Protein AF-A0ABD5BKJ2-F1 (afdb_monomer_lite)

Structure (mmCIF, N/CA/C/O backbone):
data_AF-A0ABD5BKJ2-F1
#
_entry.id   AF-A0ABD5BKJ2-F1
#
loop_
_atom_site.group_PDB
_atom_site.id
_atom_site.type_symbol
_atom_site.label_atom_id
_atom_site.label_alt_id
_atom_site.label_comp_id
_atom_site.label_asym_id
_atom_site.label_entity_id
_atom_site.label_seq_id
_atom_site.pdbx_PDB_ins_code
_atom_site.Cartn_x
_atom_site.Cartn_y
_atom_site.Cartn_z
_atom_site.occupancy
_atom_site.B_iso_or_equiv
_atom_site.auth_seq_id
_atom_site.auth_comp_id
_atom_site.auth_asym_id
_atom_site.auth_atom_id
_atom_site.pdbx_PDB_model_num
ATOM 1 N N . ILE A 1 1 ? 2.139 5.045 -2.459 1.00 90.00 1 ILE A N 1
ATOM 2 C CA . ILE A 1 1 ? 2.526 6.441 -2.753 1.00 90.00 1 ILE A CA 1
ATOM 3 C C . ILE A 1 1 ? 2.806 6.502 -4.246 1.00 90.00 1 ILE A C 1
ATOM 5 O O . ILE A 1 1 ? 3.333 5.538 -4.783 1.00 90.00 1 ILE A O 1
ATOM 9 N N . ALA A 1 2 ? 2.361 7.552 -4.935 1.00 93.12 2 ALA A N 1
ATOM 10 C CA . ALA A 1 2 ? 2.455 7.669 -6.390 1.00 93.12 2 ALA A CA 1
ATOM 11 C C . ALA A 1 2 ? 3.840 8.162 -6.821 1.00 93.12 2 ALA A C 1
ATOM 13 O O . ALA A 1 2 ? 4.013 9.301 -7.257 1.00 93.12 2 ALA A O 1
ATOM 14 N N . GLU A 1 3 ? 4.835 7.302 -6.632 1.00 91.44 3 GLU A N 1
ATOM 15 C CA . GLU A 1 3 ? 6.206 7.536 -7.069 1.00 91.44 3 GLU A CA 1
ATOM 16 C C . GLU A 1 3 ? 6.341 7.274 -8.570 1.00 91.44 3 GLU A C 1
ATOM 18 O O . GLU A 1 3 ? 5.586 6.504 -9.161 1.00 91.44 3 GLU A O 1
ATOM 23 N N . THR A 1 4 ? 7.304 7.930 -9.219 1.00 92.50 4 THR A N 1
ATOM 24 C CA . THR A 1 4 ? 7.621 7.643 -10.628 1.00 92.50 4 THR A CA 1
ATOM 25 C C . THR A 1 4 ? 8.519 6.406 -10.693 1.00 92.50 4 THR A C 1
ATOM 27 O O . THR A 1 4 ? 9.708 6.500 -10.987 1.00 92.50 4 THR A O 1
ATOM 30 N N . SER A 1 5 ? 7.948 5.250 -10.358 1.00 91.94 5 SER A N 1
ATOM 31 C CA . SER A 1 5 ? 8.629 3.956 -10.278 1.00 91.94 5 SER A CA 1
ATOM 32 C C . SER A 1 5 ? 7.752 2.834 -10.842 1.00 91.94 5 SER A C 1
ATOM 34 O O . SER A 1 5 ? 6.533 2.975 -10.958 1.00 91.94 5 SER A O 1
ATOM 36 N N . ALA A 1 6 ? 8.376 1.704 -11.187 1.00 94.12 6 ALA A N 1
ATOM 37 C CA . ALA A 1 6 ? 7.652 0.492 -11.573 1.00 94.12 6 ALA A CA 1
ATOM 38 C C . ALA A 1 6 ? 6.780 -0.037 -10.421 1.00 94.12 6 ALA A C 1
ATOM 40 O O . ALA A 1 6 ? 5.616 -0.351 -10.655 1.00 94.12 6 ALA A O 1
ATOM 41 N N . GLY A 1 7 ? 7.289 -0.011 -9.181 1.00 94.12 7 GLY A N 1
ATOM 42 C CA . GLY A 1 7 ? 6.559 -0.475 -7.994 1.00 94.12 7 GLY A CA 1
ATOM 43 C C . GLY A 1 7 ? 5.216 0.231 -7.789 1.00 94.12 7 GLY A C 1
ATOM 44 O O . GLY A 1 7 ? 4.211 -0.417 -7.502 1.00 94.12 7 GLY A O 1
ATOM 45 N N . PHE A 1 8 ? 5.133 1.542 -8.058 1.00 95.38 8 PHE A N 1
ATOM 46 C CA . PHE A 1 8 ? 3.845 2.242 -8.029 1.00 95.38 8 PHE A CA 1
ATOM 47 C C . PHE A 1 8 ? 2.864 1.706 -9.080 1.00 95.38 8 PHE A C 1
ATOM 49 O O . PHE A 1 8 ? 1.689 1.500 -8.773 1.00 95.38 8 PHE A O 1
ATOM 56 N N . VAL A 1 9 ? 3.324 1.498 -10.317 1.00 95.94 9 VAL A N 1
ATOM 57 C CA . VAL A 1 9 ? 2.476 1.002 -11.411 1.00 95.94 9 VAL A CA 1
ATOM 58 C C . VAL A 1 9 ? 1.986 -0.413 -11.100 1.00 95.94 9 VAL A C 1
ATOM 60 O O . VAL A 1 9 ? 0.794 -0.686 -11.236 1.00 95.94 9 VAL A O 1
ATOM 63 N N . GLU A 1 10 ? 2.878 -1.282 -10.631 1.00 94.94 10 GLU A N 1
ATOM 64 C CA . GLU A 1 10 ? 2.573 -2.651 -10.211 1.00 94.94 10 GLU A CA 1
ATOM 65 C C . GLU A 1 10 ? 1.526 -2.666 -9.094 1.00 94.94 10 GLU A C 1
ATOM 67 O O . GLU A 1 10 ? 0.468 -3.273 -9.260 1.00 94.94 10 GLU A O 1
ATOM 72 N N . ALA A 1 11 ? 1.743 -1.918 -8.008 1.00 95.62 11 ALA A N 1
ATOM 73 C CA . ALA A 1 11 ? 0.795 -1.829 -6.899 1.00 95.62 11 ALA A CA 1
ATOM 74 C C . ALA A 1 11 ? -0.561 -1.236 -7.326 1.00 95.62 11 ALA A C 1
ATOM 76 O O . ALA A 1 11 ? -1.618 -1.718 -6.914 1.00 95.62 11 ALA A O 1
ATOM 77 N N . PHE A 1 12 ? -0.558 -0.212 -8.186 1.00 96.25 12 PHE A N 1
ATOM 78 C CA . PHE A 1 12 ? -1.782 0.416 -8.685 1.00 96.25 12 PHE A CA 1
ATOM 79 C C . PHE A 1 12 ? -2.636 -0.560 -9.504 1.00 96.25 12 PHE A C 1
ATOM 81 O O . PHE A 1 12 ? -3.851 -0.641 -9.308 1.00 96.25 12 PHE A O 1
ATOM 88 N N . PHE A 1 13 ? -2.021 -1.320 -10.414 1.00 94.38 13 PHE A N 1
ATOM 89 C CA . PHE A 1 13 ? -2.743 -2.329 -11.187 1.00 94.38 13 PHE A CA 1
ATOM 90 C C . PHE A 1 13 ? -3.107 -3.553 -10.349 1.00 94.38 13 PHE A C 1
ATOM 92 O O . PHE A 1 13 ? -4.209 -4.069 -10.520 1.00 94.38 13 PHE A O 1
ATOM 99 N N . ALA A 1 14 ? -2.267 -3.972 -9.401 1.00 93.19 14 ALA A N 1
ATOM 100 C CA . ALA A 1 14 ? -2.591 -5.050 -8.473 1.00 93.19 14 ALA A CA 1
ATOM 101 C C . ALA A 1 14 ? -3.876 -4.760 -7.687 1.00 93.19 14 ALA A C 1
ATOM 103 O O . ALA A 1 14 ? -4.711 -5.649 -7.546 1.00 93.19 14 ALA A O 1
ATOM 104 N N . CYS A 1 15 ? -4.101 -3.509 -7.261 1.00 94.25 15 CYS A N 1
ATOM 105 C CA . CYS A 1 15 ? -5.382 -3.111 -6.678 1.00 94.25 15 CYS A CA 1
ATOM 106 C C . CYS A 1 15 ? -6.556 -3.404 -7.621 1.00 94.25 15 CYS A C 1
ATOM 108 O O . CYS A 1 15 ? -7.546 -3.983 -7.189 1.00 94.25 15 CYS A O 1
ATOM 110 N N . GLN A 1 16 ? -6.442 -3.056 -8.904 1.00 92.75 16 GLN A N 1
ATOM 111 C CA . GLN A 1 16 ? -7.510 -3.304 -9.875 1.00 92.75 16 GLN A CA 1
ATOM 112 C C . GLN A 1 16 ? -7.759 -4.804 -10.086 1.00 92.75 16 GLN A C 1
ATOM 114 O O . GLN A 1 16 ? -8.912 -5.228 -10.068 1.00 92.75 16 GLN A O 1
ATOM 119 N N . TYR A 1 17 ? -6.699 -5.609 -10.217 1.00 89.94 17 TYR A N 1
ATOM 120 C CA . TYR A 1 17 ? -6.814 -7.068 -10.334 1.00 89.94 17 TYR A CA 1
ATOM 121 C C . TYR A 1 17 ? -7.416 -7.714 -9.078 1.00 89.94 17 TYR A C 1
ATOM 123 O O . TYR A 1 17 ? -8.173 -8.675 -9.185 1.00 89.94 17 TYR A O 1
ATOM 131 N N . ALA A 1 18 ? -7.131 -7.167 -7.895 1.00 89.50 18 ALA A N 1
ATOM 132 C CA . ALA A 1 18 ? -7.661 -7.645 -6.620 1.00 89.50 18 ALA A CA 1
ATOM 133 C C . ALA A 1 18 ? -9.060 -7.090 -6.273 1.00 89.50 18 ALA A C 1
ATOM 135 O O . ALA A 1 18 ? -9.590 -7.399 -5.206 1.00 89.50 18 ALA A O 1
ATOM 136 N N . GLY A 1 19 ? -9.660 -6.247 -7.124 1.00 91.69 19 GLY A N 1
ATOM 137 C CA . GLY A 1 19 ? -10.947 -5.597 -6.841 1.00 91.69 19 GLY A CA 1
ATOM 138 C C . GLY A 1 19 ? -10.890 -4.540 -5.727 1.00 91.69 19 GLY A C 1
ATOM 139 O O . GLY A 1 19 ? -11.911 -4.221 -5.118 1.00 91.69 19 GLY A O 1
ATOM 140 N N . LEU A 1 20 ? -9.705 -4.000 -5.443 1.00 93.81 20 LEU A N 1
ATOM 141 C CA . LEU A 1 20 ? -9.460 -2.950 -4.457 1.00 93.81 20 LEU A CA 1
ATOM 142 C C . LEU A 1 20 ? -9.523 -1.555 -5.092 1.00 93.81 20 LEU A C 1
ATOM 144 O O . LEU A 1 20 ? -9.174 -1.346 -6.254 1.00 93.81 20 LEU A O 1
ATOM 148 N N . VAL A 1 21 ? -9.897 -0.558 -4.287 1.00 95.50 21 VAL A N 1
ATOM 149 C CA . VAL A 1 21 ? -9.867 0.854 -4.691 1.00 95.50 21 VAL A CA 1
ATOM 150 C C . VAL A 1 21 ? -8.471 1.429 -4.447 1.00 95.50 21 VAL A C 1
ATOM 152 O O . VAL A 1 21 ? -8.067 1.629 -3.302 1.00 95.50 21 VAL A O 1
ATOM 155 N N . ALA A 1 22 ? -7.740 1.727 -5.523 1.00 95.56 22 ALA A N 1
ATOM 156 C CA . ALA A 1 22 ? -6.444 2.396 -5.436 1.00 95.56 22 ALA A CA 1
ATOM 157 C C . ALA A 1 22 ? -6.604 3.892 -5.104 1.00 95.56 22 ALA A C 1
ATOM 159 O O . ALA A 1 22 ? -7.373 4.603 -5.751 1.00 95.56 22 ALA A O 1
ATOM 160 N N . VAL A 1 23 ? -5.825 4.390 -4.136 1.00 95.81 23 VAL A N 1
ATOM 161 C CA . VAL A 1 23 ? -5.780 5.815 -3.755 1.00 95.81 23 VAL A CA 1
ATOM 162 C C . VAL A 1 23 ? -4.360 6.359 -3.982 1.00 95.81 23 VAL A C 1
ATOM 164 O O . VAL A 1 23 ? -3.517 6.276 -3.085 1.00 95.81 23 VAL A O 1
ATOM 167 N N . PRO A 1 24 ? -4.041 6.883 -5.181 1.00 94.19 24 PRO A N 1
ATO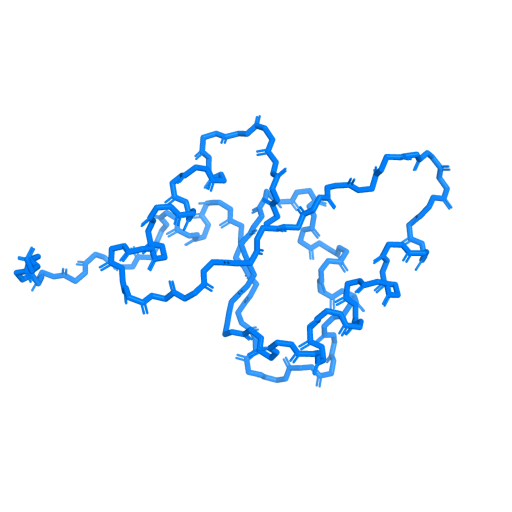M 168 C CA . PRO A 1 24 ? -2.710 7.404 -5.478 1.00 94.19 24 PRO A CA 1
ATOM 169 C C . PRO A 1 24 ? -2.455 8.728 -4.741 1.00 94.19 24 PRO A C 1
ATOM 171 O O . PRO A 1 24 ? -3.226 9.680 -4.852 1.00 94.19 24 PRO A O 1
ATOM 174 N N . LEU A 1 25 ? -1.346 8.795 -3.999 1.00 91.12 25 LEU A N 1
ATOM 175 C CA . LEU A 1 25 ? -0.946 9.967 -3.212 1.00 91.12 25 LEU A CA 1
ATOM 176 C C . LEU A 1 25 ? 0.311 10.611 -3.791 1.00 91.12 25 LEU A C 1
ATOM 178 O O . LEU A 1 25 ? 1.329 9.938 -3.926 1.00 91.12 25 LEU A O 1
ATOM 182 N N . ALA A 1 26 ? 0.250 11.907 -4.095 1.00 85.50 26 ALA A N 1
ATOM 183 C CA . ALA A 1 26 ? 1.394 12.651 -4.613 1.00 85.50 26 ALA A CA 1
ATOM 184 C C . ALA A 1 26 ? 2.486 12.844 -3.546 1.00 85.50 26 ALA A C 1
ATOM 186 O O . ALA A 1 26 ? 2.189 13.148 -2.390 1.00 85.50 26 ALA A O 1
ATOM 187 N N . ILE A 1 27 ? 3.746 12.736 -3.969 1.00 81.56 27 ILE A N 1
ATOM 188 C CA . ILE A 1 27 ? 4.923 13.051 -3.152 1.00 81.56 27 ILE A CA 1
ATOM 189 C C . ILE A 1 27 ? 4.930 14.554 -2.808 1.00 81.56 27 ILE A C 1
ATOM 191 O O . ILE A 1 27 ? 4.576 15.378 -3.659 1.00 81.56 27 ILE A O 1
ATOM 195 N N . PRO A 1 28 ? 5.341 14.962 -1.591 1.00 73.75 28 PRO A N 1
ATOM 196 C CA . PRO A 1 28 ? 5.483 16.372 -1.259 1.00 73.75 28 PRO A CA 1
ATOM 197 C C . PRO A 1 28 ? 6.536 17.052 -2.141 1.00 73.75 28 PRO A C 1
ATOM 199 O O . PRO A 1 28 ? 7.717 16.722 -2.117 1.00 73.75 28 PRO A O 1
ATOM 202 N N . MET A 1 29 ? 6.101 18.066 -2.882 1.00 65.69 29 MET A N 1
ATOM 203 C CA . MET A 1 29 ? 6.960 18.907 -3.711 1.00 65.69 29 MET A CA 1
ATOM 204 C C . MET A 1 29 ? 7.499 20.066 -2.854 1.00 65.69 29 MET A C 1
ATOM 206 O O . MET A 1 29 ? 6.875 21.123 -2.785 1.00 65.69 29 MET A O 1
ATOM 210 N N . GLY A 1 30 ? 8.616 19.877 -2.142 1.00 67.38 30 GLY A N 1
ATOM 211 C CA . GLY A 1 30 ? 9.322 20.987 -1.482 1.00 67.38 30 GLY A CA 1
ATOM 212 C C . GLY A 1 30 ? 10.117 20.636 -0.221 1.00 67.38 30 GLY A C 1
ATOM 213 O O . GLY A 1 30 ? 9.698 19.826 0.606 1.00 67.38 30 GLY A O 1
ATOM 214 N N . VAL A 1 31 ? 11.255 21.312 -0.040 1.00 64.31 31 VAL A N 1
ATOM 215 C CA . VAL A 1 31 ? 12.085 21.235 1.173 1.00 64.31 31 VAL A CA 1
ATOM 216 C C . VAL A 1 31 ? 11.339 21.878 2.350 1.00 64.31 31 VAL A C 1
ATOM 218 O O . VAL A 1 31 ? 10.772 22.959 2.214 1.00 64.31 31 VAL A O 1
ATOM 221 N N . GLY A 1 32 ? 11.321 21.213 3.509 1.00 73.69 32 GLY A N 1
ATOM 222 C CA . GLY A 1 32 ? 10.684 21.729 4.731 1.00 73.69 32 GLY A CA 1
ATOM 223 C C . GLY A 1 32 ? 9.168 21.506 4.838 1.00 73.69 32 GLY A C 1
ATOM 224 O O . GLY A 1 32 ? 8.555 21.973 5.788 1.00 73.69 32 GLY A O 1
ATOM 225 N N . GLN A 1 33 ? 8.547 20.770 3.909 1.00 77.69 33 GLN A N 1
ATOM 226 C CA . GLN A 1 33 ? 7.097 20.497 3.917 1.00 77.69 33 GLN A CA 1
ATOM 227 C C . GLN A 1 33 ? 6.712 19.172 4.597 1.00 77.69 33 GLN A C 1
ATOM 229 O O . GLN A 1 33 ? 5.578 18.709 4.458 1.00 77.69 33 GLN A O 1
ATOM 234 N N . ARG A 1 34 ? 7.636 18.549 5.339 1.00 80.75 34 ARG A N 1
ATOM 235 C CA . ARG A 1 34 ? 7.434 17.226 5.952 1.00 80.75 34 ARG A CA 1
ATOM 236 C C . ARG A 1 34 ? 6.223 17.196 6.889 1.00 80.75 34 ARG A C 1
ATOM 238 O O . ARG A 1 34 ? 5.404 16.284 6.789 1.00 80.75 34 ARG A O 1
ATOM 245 N N . ASP A 1 35 ? 6.067 18.206 7.739 1.00 83.94 35 ASP A N 1
ATOM 246 C CA . ASP A 1 35 ? 4.972 18.258 8.717 1.00 83.94 35 ASP A CA 1
ATOM 247 C C . ASP A 1 35 ? 3.616 18.486 8.043 1.00 83.94 35 ASP A C 1
ATOM 249 O O . ASP A 1 35 ? 2.638 17.801 8.341 1.00 83.94 35 ASP A O 1
ATOM 253 N N . SER A 1 36 ? 3.574 19.393 7.062 1.00 85.56 36 SER A N 1
ATOM 254 C CA . SER A 1 36 ? 2.390 19.653 6.232 1.00 85.56 36 SER A CA 1
ATOM 255 C C . SER A 1 36 ? 1.955 18.396 5.475 1.00 85.56 36 SER A C 1
ATOM 257 O O . SER A 1 36 ? 0.771 18.060 5.432 1.00 85.56 36 SER A O 1
ATOM 259 N N . TYR A 1 37 ? 2.916 17.650 4.927 1.00 85.69 37 TYR A N 1
ATOM 260 C CA . TYR A 1 37 ? 2.645 16.380 4.265 1.00 85.69 37 TYR A CA 1
ATOM 261 C C . TYR A 1 37 ? 2.145 15.313 5.242 1.00 85.69 37 TYR A C 1
ATOM 263 O O . TYR A 1 37 ? 1.153 14.647 4.959 1.00 85.69 37 TYR A O 1
ATOM 271 N N . THR A 1 38 ? 2.759 15.208 6.421 1.00 87.62 38 THR A N 1
ATOM 272 C CA . THR A 1 38 ? 2.340 14.268 7.471 1.00 87.62 38 THR A CA 1
ATOM 273 C C . THR A 1 38 ? 0.905 14.550 7.928 1.00 87.62 38 THR A C 1
ATOM 275 O O . THR A 1 38 ? 0.111 13.623 8.074 1.00 87.62 38 THR A O 1
ATOM 278 N N . ALA A 1 39 ? 0.527 15.822 8.091 1.00 88.00 39 ALA A N 1
ATOM 279 C CA . ALA A 1 39 ? -0.841 16.212 8.434 1.00 88.00 39 ALA A CA 1
ATOM 280 C C . ALA A 1 39 ? -1.850 15.848 7.329 1.00 88.00 39 ALA A C 1
ATOM 282 O O . ALA A 1 39 ? -2.918 15.307 7.621 1.00 88.00 39 ALA A O 1
ATOM 283 N N . LYS A 1 40 ? -1.500 16.085 6.056 1.00 87.62 40 LYS A N 1
ATOM 284 C CA . LYS A 1 40 ? -2.326 15.672 4.908 1.00 87.62 40 LYS A CA 1
ATOM 285 C C . LYS A 1 40 ? -2.491 14.157 4.849 1.00 87.62 40 LYS A C 1
ATOM 287 O O . LYS A 1 40 ? 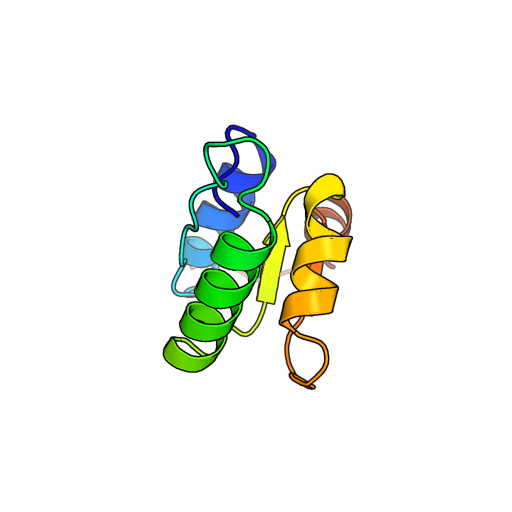-3.607 13.681 4.662 1.00 87.62 40 LYS A O 1
ATOM 292 N N . LEU A 1 41 ? -1.404 13.412 5.046 1.00 90.06 41 LEU A N 1
ATOM 293 C CA . LEU A 1 41 ? -1.412 11.953 5.062 1.00 90.06 41 LEU A CA 1
ATOM 294 C C . LEU A 1 41 ? -2.327 11.4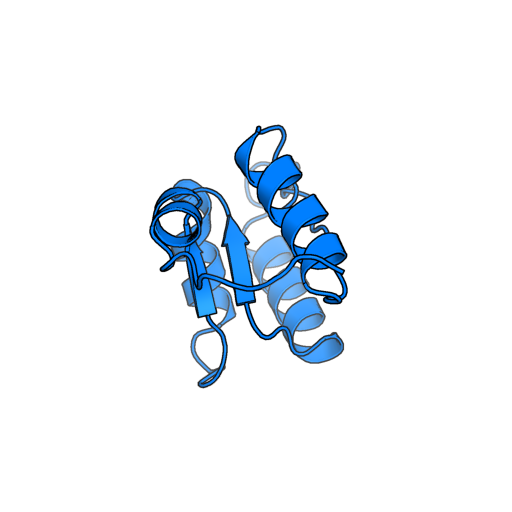21 6.173 1.00 90.06 41 LEU A C 1
ATOM 296 O O . LEU A 1 41 ? -3.186 10.590 5.895 1.00 90.06 41 LEU A O 1
ATOM 300 N N . LYS A 1 42 ? -2.232 11.968 7.394 1.00 90.88 42 LYS A N 1
ATOM 301 C CA . LYS A 1 42 ? -3.142 11.641 8.509 1.00 90.88 42 LYS A CA 1
ATOM 302 C C . LYS A 1 42 ? -4.611 11.883 8.153 1.00 90.88 42 LYS A C 1
ATOM 304 O O . LYS A 1 42 ? -5.448 11.020 8.399 1.00 90.88 42 LYS A O 1
ATOM 309 N N . GLY A 1 43 ? -4.924 13.031 7.549 1.00 90.50 43 GLY A N 1
ATOM 310 C CA . GLY A 1 43 ? -6.289 13.354 7.119 1.00 90.50 43 GLY A CA 1
ATOM 311 C C . GLY A 1 43 ? -6.825 12.398 6.050 1.00 90.50 43 GLY A C 1
ATOM 312 O O . GLY A 1 43 ? -7.981 11.990 6.112 1.00 90.50 43 GLY A O 1
ATOM 313 N N . LEU A 1 44 ? -5.980 11.997 5.098 1.00 90.25 44 LEU A N 1
ATOM 314 C CA . LEU A 1 44 ? -6.334 11.023 4.065 1.00 90.25 44 LEU A CA 1
ATOM 315 C C . LEU A 1 44 ? -6.594 9.637 4.653 1.00 90.25 44 LEU A C 1
ATO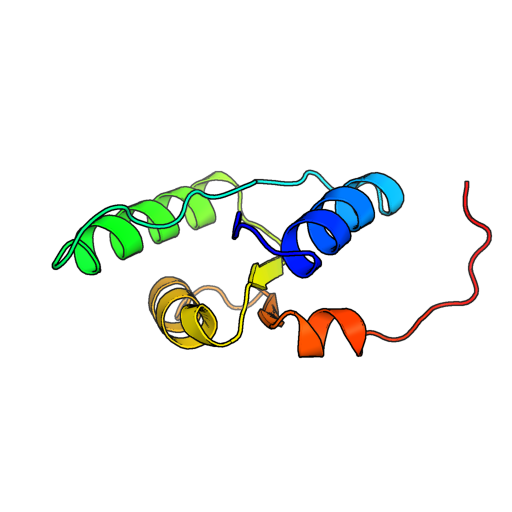M 317 O O . LEU A 1 44 ? -7.635 9.056 4.364 1.00 90.25 44 LEU A O 1
ATOM 321 N N . ILE A 1 45 ? -5.702 9.150 5.519 1.00 90.50 45 ILE A N 1
ATOM 322 C CA . ILE A 1 45 ? -5.864 7.863 6.209 1.00 90.50 45 ILE A CA 1
ATOM 323 C C . ILE A 1 45 ? -7.173 7.842 7.000 1.00 90.50 45 ILE A C 1
ATOM 325 O O . ILE A 1 45 ? -7.934 6.889 6.886 1.00 90.50 45 ILE A O 1
ATOM 329 N N . ALA A 1 46 ? -7.476 8.909 7.744 1.00 90.00 46 ALA A N 1
ATOM 330 C CA . ALA A 1 46 ? -8.725 9.010 8.498 1.00 90.00 46 ALA A CA 1
ATOM 331 C C . ALA A 1 46 ? -9.976 9.064 7.598 1.00 90.00 46 ALA A C 1
ATOM 333 O O . ALA A 1 46 ? -11.046 8.632 8.014 1.00 90.00 46 ALA A O 1
ATOM 334 N N . SER A 1 47 ? -9.850 9.595 6.379 1.00 91.94 47 SER A N 1
ATOM 335 C CA . SER A 1 47 ? -10.958 9.751 5.431 1.00 91.94 47 SER A CA 1
ATOM 336 C C . SER A 1 47 ? -11.295 8.455 4.687 1.00 91.94 47 SER A C 1
ATOM 338 O O . SER A 1 47 ? -12.469 8.113 4.556 1.00 91.94 47 SER A O 1
ATOM 340 N N . CYS A 1 48 ? -10.286 7.723 4.200 1.00 91.31 48 CYS A N 1
ATOM 341 C CA . CYS A 1 48 ? -10.501 6.512 3.397 1.00 91.31 48 CYS A CA 1
ATOM 342 C C . CYS A 1 48 ? -10.269 5.196 4.149 1.00 91.31 48 CYS A C 1
ATOM 344 O O . CYS A 1 48 ? -10.627 4.148 3.619 1.00 91.31 48 CYS A O 1
ATOM 346 N N . ASN A 1 49 ? -9.700 5.243 5.358 1.00 90.81 49 ASN A N 1
ATOM 347 C CA . ASN A 1 49 ? -9.408 4.092 6.215 1.00 90.81 49 ASN A CA 1
ATOM 348 C C . ASN A 1 49 ? -8.775 2.912 5.440 1.00 90.81 49 ASN A C 1
ATOM 350 O O . ASN A 1 49 ? -9.372 1.833 5.358 1.00 90.81 49 ASN A O 1
ATOM 354 N N . PRO A 1 50 ? -7.600 3.128 4.812 1.00 93.56 50 PRO A N 1
ATOM 355 C CA . PRO A 1 50 ? -7.001 2.153 3.911 1.00 93.56 50 PRO A CA 1
ATOM 356 C C . PRO A 1 50 ? -6.608 0.873 4.657 1.00 93.56 50 PRO A C 1
ATOM 358 O O . PRO A 1 50 ? -6.232 0.917 5.825 1.00 93.56 50 PRO A O 1
ATOM 361 N N . ALA A 1 51 ? -6.649 -0.267 3.964 1.00 93.25 51 ALA A N 1
ATOM 362 C CA . ALA A 1 51 ? -6.153 -1.538 4.503 1.00 93.25 51 ALA A CA 1
ATOM 363 C C . ALA A 1 51 ? -4.621 -1.655 4.408 1.00 93.25 51 ALA A C 1
ATOM 365 O O . ALA A 1 51 ? -3.986 -2.278 5.257 1.00 93.25 51 ALA A O 1
ATOM 366 N N . ALA A 1 52 ? -4.017 -1.034 3.390 1.00 94.38 52 ALA A N 1
ATOM 367 C CA . ALA A 1 52 ? -2.575 -1.026 3.185 1.00 94.38 52 ALA A CA 1
ATOM 368 C C . ALA A 1 52 ? -2.098 0.296 2.568 1.00 94.38 52 ALA A C 1
ATOM 370 O O . ALA A 1 52 ? -2.826 0.941 1.810 1.00 94.38 52 ALA A O 1
ATOM 371 N N . ILE A 1 53 ? -0.855 0.675 2.860 1.00 95.50 53 ILE A N 1
ATOM 372 C CA . ILE A 1 53 ? -0.093 1.700 2.143 1.00 95.50 53 ILE A CA 1
ATOM 373 C C . ILE A 1 53 ? 1.172 1.036 1.604 1.00 95.50 53 ILE A C 1
ATOM 375 O O . ILE A 1 53 ? 1.950 0.478 2.374 1.00 95.50 53 ILE A O 1
ATOM 379 N N . VAL A 1 54 ? 1.375 1.135 0.291 1.00 95.81 54 VAL A N 1
ATOM 380 C CA . VAL A 1 54 ? 2.581 0.658 -0.403 1.00 95.81 54 VAL A CA 1
ATOM 381 C C . VAL A 1 54 ? 3.436 1.860 -0.805 1.00 95.81 54 VAL A C 1
ATOM 383 O O . VAL A 1 54 ? 2.879 2.854 -1.283 1.00 95.81 54 VAL A O 1
ATOM 386 N N . SER A 1 55 ? 4.751 1.817 -0.611 1.00 94.88 55 SER A N 1
ATOM 387 C CA . SER A 1 55 ? 5.707 2.842 -1.073 1.00 94.88 55 SER A CA 1
ATOM 388 C C . SER A 1 55 ? 7.109 2.266 -1.255 1.00 94.88 55 SER A C 1
ATOM 390 O O . SER A 1 55 ? 7.368 1.141 -0.850 1.00 94.88 55 SER A O 1
ATOM 392 N N . SER A 1 56 ? 8.058 3.063 -1.738 1.00 92.75 56 SER A N 1
ATOM 393 C CA . SER A 1 56 ? 9.472 2.749 -1.561 1.00 92.75 56 SER A CA 1
ATOM 394 C C . SER A 1 56 ? 9.879 2.831 -0.084 1.00 92.75 56 SER A C 1
ATOM 396 O O . SER A 1 56 ? 9.199 3.441 0.753 1.00 92.75 56 SER A O 1
ATOM 398 N N . GLU A 1 57 ? 11.016 2.216 0.242 1.00 92.38 57 GLU A N 1
ATOM 399 C CA . GLU A 1 57 ? 11.553 2.144 1.606 1.00 92.38 57 GLU A CA 1
ATOM 400 C C . GLU A 1 57 ? 11.867 3.531 2.202 1.00 92.38 57 GLU A C 1
ATOM 402 O O . GLU A 1 57 ? 11.775 3.729 3.415 1.00 92.38 57 GLU A O 1
ATOM 407 N N . GLU A 1 58 ? 12.153 4.525 1.353 1.00 89.56 58 GLU A N 1
ATOM 408 C CA . GLU A 1 58 ? 12.434 5.908 1.758 1.00 89.56 58 GLU A CA 1
ATOM 409 C C . GLU A 1 58 ? 11.260 6.546 2.523 1.00 89.56 58 GLU A C 1
ATOM 411 O O . GLU A 1 58 ? 11.456 7.332 3.457 1.00 89.56 58 GLU A O 1
ATOM 416 N N . TRP A 1 59 ? 10.023 6.193 2.161 1.00 89.19 59 TRP A N 1
ATOM 417 C CA . TRP A 1 59 ? 8.815 6.802 2.723 1.00 89.19 59 TRP A CA 1
ATOM 418 C C . TRP A 1 59 ? 8.263 6.064 3.940 1.00 89.19 59 TRP A C 1
ATOM 420 O O . TRP A 1 59 ? 7.525 6.672 4.726 1.00 89.19 59 TRP A O 1
ATOM 430 N N . THR A 1 60 ? 8.650 4.804 4.149 1.00 89.25 60 THR A N 1
ATOM 431 C CA . THR A 1 60 ? 8.164 3.955 5.247 1.00 89.25 60 THR A CA 1
ATOM 432 C C . THR A 1 60 ? 8.273 4.629 6.622 1.00 89.25 60 THR A C 1
ATOM 434 O O . THR A 1 60 ? 7.274 4.634 7.345 1.00 89.25 60 THR A O 1
ATOM 437 N N . PRO A 1 61 ? 9.388 5.300 6.996 1.00 88.38 61 PRO A N 1
ATOM 438 C CA . PRO A 1 61 ? 9.489 5.967 8.298 1.00 88.38 61 PRO A CA 1
ATOM 439 C C . PRO A 1 61 ? 8.500 7.127 8.469 1.00 88.38 61 PRO A C 1
ATOM 441 O O . PRO A 1 61 ? 7.973 7.356 9.557 1.00 88.38 61 PRO A O 1
ATOM 444 N N . LEU A 1 62 ? 8.238 7.887 7.399 1.00 87.94 62 LEU A N 1
ATOM 445 C CA . LEU A 1 62 ? 7.252 8.966 7.439 1.00 87.94 62 LEU A CA 1
ATOM 446 C C . LEU A 1 62 ? 5.833 8.404 7.560 1.00 87.94 62 LEU A C 1
ATOM 448 O O . LEU A 1 62 ? 5.054 8.914 8.366 1.00 87.94 62 LEU A O 1
ATOM 452 N N . ILE A 1 63 ? 5.514 7.351 6.808 1.00 90.75 63 ILE A N 1
ATOM 453 C CA . ILE A 1 63 ? 4.197 6.709 6.857 1.00 90.75 63 ILE A CA 1
ATOM 454 C C . ILE A 1 63 ? 3.953 6.142 8.254 1.00 90.75 63 ILE A C 1
ATOM 456 O O . ILE A 1 63 ? 2.934 6.470 8.850 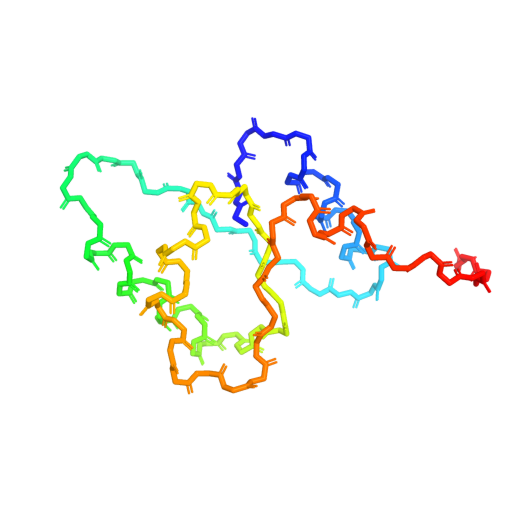1.00 90.75 63 ILE A O 1
ATOM 460 N N . ALA A 1 64 ? 4.926 5.421 8.820 1.00 88.62 64 ALA A N 1
ATOM 461 C CA . ALA A 1 64 ? 4.851 4.883 10.177 1.00 88.62 64 ALA A CA 1
ATOM 462 C C . ALA A 1 64 ? 4.532 5.969 11.218 1.00 88.62 64 ALA A C 1
ATOM 464 O O . ALA A 1 64 ? 3.610 5.803 12.014 1.00 88.62 64 ALA A O 1
ATOM 465 N N . SER A 1 65 ? 5.209 7.124 11.153 1.00 86.69 65 SER A N 1
ATOM 466 C CA . SER A 1 65 ? 4.938 8.260 12.054 1.00 86.69 65 SER A CA 1
ATOM 467 C C . SER A 1 65 ? 3.547 8.887 11.858 1.00 86.69 65 SER A C 1
ATOM 469 O O . SER A 1 65 ? 2.963 9.480 12.771 1.00 86.69 65 SER A O 1
ATOM 471 N N . ALA A 1 66 ? 2.980 8.768 10.654 1.00 87.69 66 ALA A N 1
ATOM 472 C CA . ALA A 1 66 ? 1.628 9.230 10.370 1.00 87.69 66 ALA A CA 1
ATOM 473 C C . ALA A 1 66 ? 0.562 8.254 10.892 1.00 87.69 66 ALA A C 1
ATOM 475 O O . ALA A 1 66 ? -0.565 8.677 11.147 1.00 87.69 66 ALA A O 1
ATOM 476 N N . THR A 1 67 ? 0.915 6.981 11.085 1.00 87.94 67 THR A N 1
ATOM 477 C CA . THR A 1 67 ? -0.021 5.875 11.319 1.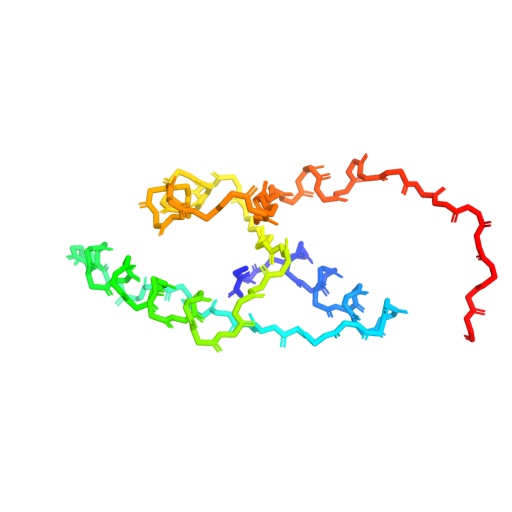00 87.94 67 THR A CA 1
ATOM 478 C C . THR A 1 67 ? 0.102 5.226 12.697 1.00 87.94 67 THR A C 1
ATOM 480 O O . THR A 1 67 ? -0.579 4.236 12.933 1.00 87.94 67 THR A O 1
ATOM 483 N N . GLU A 1 68 ? 0.910 5.766 13.619 1.00 81.81 68 GLU A N 1
ATOM 484 C CA . GLU A 1 68 ? 1.211 5.179 14.945 1.00 81.81 68 GLU A CA 1
ATOM 485 C C . GLU A 1 68 ? -0.019 4.691 15.738 1.00 81.81 68 GLU A C 1
ATOM 487 O O . GLU A 1 68 ? 0.079 3.743 16.509 1.00 81.81 68 GLU A O 1
ATOM 492 N N . ASN A 1 69 ? -1.194 5.296 15.526 1.00 76.31 69 ASN A N 1
ATOM 493 C CA . ASN A 1 69 ? -2.442 4.946 16.216 1.00 76.31 69 ASN A CA 1
ATOM 494 C C . ASN A 1 69 ? -3.429 4.118 15.364 1.00 76.31 69 ASN A C 1
ATOM 496 O O . ASN A 1 69 ? -4.600 4.007 15.719 1.00 76.31 69 ASN A O 1
ATOM 500 N N . THR A 1 70 ? -2.992 3.561 14.230 1.00 77.88 70 THR A N 1
ATOM 501 C CA . THR A 1 70 ? -3.841 2.791 13.302 1.00 77.88 70 THR A CA 1
ATOM 502 C C . THR A 1 70 ? -3.458 1.314 13.353 1.00 77.88 70 THR A C 1
ATOM 504 O O . THR A 1 70 ? -2.572 0.863 12.635 1.00 77.88 70 THR A O 1
ATOM 507 N N . SER A 1 71 ? -4.120 0.545 14.219 1.00 67.94 71 SER A N 1
ATOM 508 C CA . SER A 1 71 ? -3.742 -0.842 14.539 1.00 67.94 71 SER A CA 1
ATOM 509 C C . SER A 1 71 ? -4.003 -1.876 13.434 1.00 67.94 71 SER A C 1
ATOM 511 O O . SER A 1 71 ? -3.509 -2.994 13.538 1.00 67.94 71 SER A O 1
ATOM 513 N N . ALA A 1 72 ? -4.763 -1.530 12.390 1.00 78.81 72 ALA A N 1
ATOM 514 C CA . ALA A 1 72 ? -5.161 -2.453 11.319 1.00 78.81 72 ALA A CA 1
ATOM 515 C C . ALA A 1 72 ? -4.530 -2.143 9.948 1.00 78.81 72 ALA A C 1
ATOM 517 O O . ALA A 1 72 ? -4.921 -2.744 8.951 1.00 78.81 72 ALA A O 1
ATOM 518 N N . LEU A 1 73 ? -3.596 -1.189 9.875 1.00 89.88 73 LEU A N 1
ATOM 519 C CA . LEU A 1 73 ? -3.019 -0.737 8.612 1.00 89.88 73 LEU A CA 1
ATOM 520 C C . LEU A 1 73 ? -1.705 -1.459 8.299 1.00 89.88 73 LEU A C 1
ATOM 522 O O . LEU A 1 73 ? -0.751 -1.377 9.072 1.00 89.88 73 LEU A O 1
ATOM 526 N N . HIS A 1 74 ? -1.622 -2.083 7.126 1.00 92.69 74 HIS A N 1
ATOM 527 C CA . HIS A 1 74 ? -0.363 -2.615 6.609 1.00 92.69 74 HIS A CA 1
ATOM 528 C C . HIS A 1 74 ? 0.473 -1.504 5.965 1.00 92.69 74 HIS A C 1
ATOM 530 O O . HIS A 1 74 ? -0.026 -0.737 5.142 1.00 92.69 74 HIS A O 1
ATOM 536 N N . ILE A 1 75 ? 1.756 -1.430 6.309 1.00 93.81 75 ILE A N 1
ATOM 537 C CA . ILE A 1 75 ? 2.725 -0.547 5.651 1.00 93.81 75 ILE A CA 1
ATOM 538 C C . ILE A 1 75 ? 3.728 -1.459 4.961 1.00 93.81 75 ILE A C 1
ATOM 540 O O . ILE A 1 75 ? 4.396 -2.238 5.636 1.00 93.81 75 ILE A O 1
ATOM 544 N N . LEU A 1 76 ? 3.785 -1.393 3.636 1.00 95.31 76 LEU A N 1
ATOM 545 C CA . LEU A 1 76 ? 4.609 -2.271 2.813 1.00 95.31 76 LEU A CA 1
ATOM 546 C C . LEU A 1 76 ? 5.584 -1.428 2.000 1.00 95.31 76 LEU A C 1
ATOM 548 O O . LEU A 1 76 ? 5.175 -0.467 1.341 1.00 95.31 76 LEU A O 1
ATOM 552 N N . SER A 1 77 ? 6.861 -1.803 2.022 1.00 95.50 77 SER A N 1
ATOM 553 C CA . SER A 1 77 ? 7.777 -1.369 0.974 1.00 95.50 77 SER A CA 1
ATOM 554 C C . SER A 1 77 ? 7.449 -2.078 -0.350 1.00 95.50 77 SER A C 1
ATOM 556 O O . SER A 1 77 ? 6.770 -3.107 -0.354 1.00 95.50 77 SER A O 1
ATOM 558 N N . ASP A 1 78 ? 7.972 -1.586 -1.473 1.00 94.00 78 ASP A N 1
ATOM 559 C CA . ASP A 1 78 ? 7.895 -2.297 -2.758 1.00 94.00 78 ASP A CA 1
ATOM 560 C C . ASP A 1 78 ? 8.473 -3.726 -2.651 1.00 94.00 78 ASP A C 1
ATOM 562 O O . ASP A 1 78 ? 7.955 -4.664 -3.255 1.00 94.00 78 ASP A O 1
ATOM 566 N N . ALA A 1 79 ? 9.523 -3.919 -1.842 1.00 94.00 79 ALA A N 1
ATOM 567 C CA . ALA A 1 79 ? 10.116 -5.233 -1.601 1.00 94.00 79 ALA A CA 1
ATOM 568 C C . ALA A 1 79 ? 9.189 -6.146 -0.782 1.00 94.00 79 ALA A C 1
ATOM 570 O O . ALA A 1 79 ? 9.017 -7.309 -1.142 1.00 94.00 79 ALA A O 1
ATOM 571 N N . ASP A 1 80 ? 8.554 -5.622 0.273 1.00 95.00 80 ASP A N 1
ATOM 572 C CA . ASP A 1 80 ? 7.585 -6.382 1.076 1.00 95.00 80 ASP A CA 1
ATOM 573 C C . ASP A 1 80 ? 6.362 -6.769 0.244 1.00 95.00 80 ASP A C 1
ATOM 575 O O . ASP A 1 80 ? 5.866 -7.888 0.346 1.00 95.00 80 ASP A O 1
ATOM 579 N N . PHE A 1 81 ? 5.892 -5.844 -0.597 1.00 94.50 81 PHE A N 1
ATOM 580 C CA . PHE A 1 81 ? 4.773 -6.061 -1.504 1.00 94.50 81 PHE A CA 1
ATOM 581 C C . PHE A 1 81 ? 5.067 -7.189 -2.502 1.00 94.50 81 PHE A C 1
ATOM 583 O O . PHE A 1 81 ? 4.243 -8.083 -2.673 1.00 94.50 81 PHE A O 1
ATOM 590 N N . ASN A 1 82 ? 6.265 -7.200 -3.090 1.00 92.25 82 ASN A N 1
ATOM 591 C CA . ASN A 1 82 ? 6.697 -8.248 -4.019 1.00 92.25 82 ASN A CA 1
ATOM 592 C C . ASN A 1 82 ? 7.019 -9.586 -3.337 1.00 92.25 82 ASN A C 1
ATOM 594 O O . ASN A 1 82 ? 7.037 -10.621 -3.995 1.00 92.25 82 ASN A O 1
ATOM 598 N N . ALA A 1 83 ? 7.278 -9.581 -2.030 1.00 94.31 83 ALA A N 1
ATOM 599 C CA . ALA A 1 83 ? 7.501 -10.790 -1.241 1.00 94.31 83 ALA A CA 1
ATOM 600 C C . ALA A 1 83 ? 6.200 -11.402 -0.688 1.00 94.31 83 ALA A C 1
ATOM 602 O O . ALA A 1 83 ? 6.256 -12.421 0.010 1.00 94.31 83 ALA A O 1
ATOM 603 N N . LEU A 1 84 ? 5.036 -10.794 -0.962 1.00 91.44 84 LEU A N 1
ATOM 604 C CA . LEU A 1 84 ? 3.750 -11.362 -0.572 1.00 91.44 84 LEU A CA 1
ATOM 605 C C . LEU A 1 84 ? 3.573 -12.751 -1.205 1.00 91.44 84 LEU A C 1
ATOM 607 O O . LEU A 1 84 ? 3.970 -12.969 -2.349 1.00 91.44 84 LEU A O 1
ATOM 611 N N . PRO A 1 85 ? 2.975 -13.710 -0.477 1.00 89.88 85 PRO A N 1
ATOM 612 C CA . PRO A 1 85 ? 2.740 -15.036 -1.021 1.00 89.88 85 PRO A CA 1
ATOM 613 C C . PRO A 1 85 ? 1.833 -14.940 -2.246 1.00 89.88 85 PRO A C 1
ATOM 615 O O . PRO A 1 85 ? 0.833 -14.226 -2.219 1.00 89.88 85 PRO A O 1
ATOM 618 N N . GLU A 1 86 ? 2.162 -15.694 -3.289 1.00 85.38 86 GLU A N 1
ATOM 619 C CA . GLU A 1 86 ? 1.357 -15.815 -4.501 1.00 85.38 86 GLU A CA 1
ATOM 620 C C . GLU A 1 86 ? 0.349 -16.958 -4.311 1.00 85.38 86 GLU A C 1
ATOM 622 O O . GLU A 1 86 ? 0.725 -18.132 -4.389 1.00 85.38 86 GLU A O 1
ATOM 627 N N . PRO A 1 87 ? -0.926 -16.671 -3.995 1.00 80.31 87 PRO A N 1
ATOM 628 C CA . PRO A 1 87 ? -1.917 -17.724 -3.896 1.00 80.31 87 PRO A CA 1
ATOM 629 C C . PRO A 1 87 ? -2.236 -18.244 -5.299 1.00 80.31 87 PRO A C 1
ATOM 631 O O . PRO A 1 87 ? -2.484 -17.473 -6.226 1.00 80.31 87 PRO A O 1
ATOM 634 N N . GLU A 1 88 ? -2.279 -19.564 -5.452 1.00 81.94 88 GLU A N 1
ATOM 635 C CA . GLU A 1 88 ? -2.704 -20.188 -6.701 1.00 81.94 88 GLU A CA 1
ATOM 636 C C . GLU A 1 88 ? -4.230 -20.048 -6.830 1.00 81.94 88 GLU A C 1
ATOM 638 O O . GLU A 1 88 ? -5.007 -20.850 -6.308 1.00 81.94 88 GLU A O 1
ATOM 643 N N . ILE A 1 89 ? -4.662 -18.959 -7.466 1.00 80.19 89 ILE A N 1
ATOM 644 C CA . ILE A 1 89 ? -6.069 -18.643 -7.724 1.00 80.19 89 ILE A CA 1
ATOM 645 C C . ILE A 1 89 ? -6.300 -18.453 -9.221 1.00 80.19 89 ILE A C 1
ATOM 647 O O . ILE A 1 89 ? -5.461 -17.907 -9.936 1.00 80.19 89 ILE A O 1
ATOM 651 N N . ALA A 1 90 ? -7.462 -18.893 -9.702 1.00 78.88 90 ALA A N 1
ATOM 652 C CA . ALA A 1 90 ? -7.894 -18.570 -11.053 1.00 78.88 90 ALA A CA 1
ATOM 653 C C . ALA A 1 90 ? -8.175 -17.063 -11.129 1.00 78.88 90 ALA A C 1
ATOM 655 O O . ALA A 1 90 ? -9.011 -16.553 -10.379 1.00 78.88 90 ALA A O 1
ATOM 656 N N . LEU A 1 91 ? -7.464 -16.360 -12.012 1.00 67.62 91 LEU A N 1
ATOM 657 C CA . LEU A 1 91 ? -7.757 -14.959 -12.293 1.00 67.62 91 LEU A CA 1
ATOM 658 C C . LEU A 1 91 ? -9.130 -14.862 -12.991 1.00 67.62 91 LEU A C 1
ATOM 660 O O . LEU A 1 91 ? -9.424 -15.718 -13.833 1.00 67.62 91 LEU A O 1
ATOM 664 N N . PRO A 1 92 ? -9.974 -13.885 -12.608 1.00 60.88 92 PRO A N 1
ATOM 665 C CA . PRO A 1 92 ? -11.303 -13.690 -13.185 1.00 60.88 92 PRO A CA 1
ATOM 666 C C . PRO A 1 92 ? -11.278 -13.298 -14.668 1.00 60.88 92 PRO A C 1
ATOM 668 O O . PRO A 1 92 ? -10.274 -12.700 -15.123 1.00 60.88 92 PRO A O 1
#

Sequence (92 aa):
IAETSAGFVEAFFACQYAGLVAVPLAIPMGVGQRDSYTAKLKGLIASCNPAAIVSSEEWTPLIASATENTSALHILSDADFNALPEPEIALP

Organism: Serratia marcescens (NCBI:txid615)

InterPro domains:
  IPR042099 ANL, N-terminal domain [G3DSA:3.40.50.12780] (1-92)

Foldseek 3Di:
DCDPDPLNVVVQVVCVQVVHDDDDDDDDDDDPCLVVVLVVLLVVCVVPVDQEDEEAPVCQVSNCVSCVPPPRYHYYYSVRVVVPDDDPDDRD

pLDDT: mean 88.16, std 8.03, range [60.88, 96.25]

Secondary structure (DSSP, 8-state):
---SSHHHHHHHHHHHHTT------PPP-STT-HHHHHHHHHHHHHHH--SEEEE-TTTHHHHHHHHTT-TT-EEEEHHHHHTS--------

Radius of gyration: 13.74 Å; chains: 1; bounding box: 24×42×29 Å